Protein AF-E6Q5G8-F1 (afdb_monomer_lite)

pLDDT: mean 84.76, std 7.04, range [65.69, 94.0]

InterPro domains:
  IPR002104 Integrase, catalytic domain [PF00589] (1-56)
  IPR002104 Integrase, catalytic domain [PS51898] (1-65)
  IPR011010 DNA breaking-rejoining enzyme, catalytic core [SSF56349] (1-67)
  IPR013762 Integrase-like, catalytic domain superfamily [G3DSA:1.10.443.10] (1-69)
  IPR050090 Bacterial tyrosine recombinase XerC/XerD complex [PTHR30349] (1-68)

Secondary structure (DSSP, 8-state):
-HHHHHHHTPPP--HHHHHHHHHHHHHHTT--HHHHHHHTT-S-HHHHHHHHGGG-TTHHHHHHHHHHTT-

Organism: NCBI:txid410659

Structure (mmCIF, N/CA/C/O backbone):
data_AF-E6Q5G8-F1
#
_entry.id   AF-E6Q5G8-F1
#
loop_
_atom_site.group_PDB
_atom_site.id
_atom_site.type_symbol
_atom_site.label_atom_id
_atom_site.label_alt_id
_atom_site.label_comp_id
_atom_site.label_asym_id
_atom_site.label_entity_id
_atom_site.label_seq_id
_atom_site.pdbx_PDB_ins_code
_atom_site.Cartn_x
_atom_site.Cartn_y
_atom_site.Cartn_z
_atom_site.occupancy
_atom_site.B_iso_or_equiv
_atom_site.auth_seq_id
_atom_site.auth_comp_id
_atom_site.auth_asym_id
_atom_site.auth_atom_id
_atom_site.pdbx_PDB_model_num
ATOM 1 N N . MET A 1 1 ? 16.439 -7.029 -14.115 1.00 73.69 1 MET A N 1
ATOM 2 C CA . MET A 1 1 ? 15.323 -6.119 -14.459 1.00 73.69 1 MET A CA 1
ATOM 3 C C . MET A 1 1 ? 15.439 -5.538 -15.870 1.00 73.69 1 MET A C 1
ATOM 5 O O . MET A 1 1 ? 14.593 -5.874 -16.679 1.00 73.69 1 MET A O 1
ATOM 9 N N . LYS A 1 2 ? 16.506 -4.805 -16.240 1.00 77.19 2 LYS A N 1
ATOM 10 C CA . LYS A 1 2 ? 16.651 -4.151 -17.569 1.00 77.19 2 LYS A CA 1
ATOM 11 C C . LYS A 1 2 ? 16.291 -5.012 -18.802 1.00 77.19 2 LYS A C 1
ATOM 13 O O . LYS A 1 2 ? 15.651 -4.511 -19.716 1.00 77.19 2 LYS A O 1
ATOM 18 N N . ARG A 1 3 ? 16.667 -6.301 -18.828 1.00 85.62 3 ARG A N 1
ATOM 19 C CA . ARG A 1 3 ? 16.284 -7.240 -19.906 1.00 85.62 3 ARG A CA 1
ATOM 20 C C . ARG A 1 3 ? 14.773 -7.500 -19.966 1.00 85.62 3 ARG A C 1
ATOM 22 O O . ARG A 1 3 ? 14.186 -7.329 -21.023 1.00 85.62 3 ARG A O 1
ATOM 29 N N . ALA A 1 4 ? 14.160 -7.859 -18.836 1.00 84.62 4 ALA A N 1
ATOM 30 C CA . ALA A 1 4 ? 12.715 -8.094 -18.736 1.00 84.62 4 ALA A CA 1
ATOM 31 C C . ALA A 1 4 ? 11.914 -6.845 -19.122 1.00 84.62 4 ALA A C 1
ATOM 33 O O . ALA A 1 4 ? 10.908 -6.923 -19.809 1.00 84.62 4 ALA A O 1
ATOM 34 N N . MET A 1 5 ? 12.419 -5.677 -18.743 1.00 85.75 5 MET A N 1
ATOM 35 C CA . MET A 1 5 ? 11.799 -4.400 -19.062 1.00 85.75 5 MET A CA 1
ATOM 36 C C . MET A 1 5 ? 11.858 -4.041 -20.542 1.00 85.75 5 MET A C 1
ATOM 38 O O . MET A 1 5 ? 10.869 -3.583 -21.099 1.00 85.75 5 MET A O 1
ATOM 42 N N . ARG A 1 6 ? 13.009 -4.282 -21.184 1.00 86.81 6 ARG A N 1
ATOM 43 C CA . ARG A 1 6 ? 13.153 -4.116 -22.632 1.00 86.81 6 ARG A CA 1
ATOM 44 C C . ARG A 1 6 ? 12.220 -5.067 -23.383 1.00 86.81 6 ARG A C 1
ATOM 46 O O . ARG A 1 6 ? 11.629 -4.653 -24.367 1.00 86.81 6 ARG A O 1
ATOM 53 N N . ALA A 1 7 ? 12.075 -6.303 -22.903 1.00 91.38 7 ALA A N 1
ATOM 54 C CA . ALA A 1 7 ? 11.141 -7.270 -23.474 1.00 91.38 7 ALA A CA 1
ATOM 55 C C . ALA A 1 7 ? 9.670 -6.853 -23.285 1.00 91.38 7 ALA A C 1
ATOM 57 O O . ALA A 1 7 ? 8.867 -7.050 -24.185 1.00 91.38 7 ALA A O 1
ATOM 58 N N . ALA A 1 8 ? 9.331 -6.245 -22.145 1.00 88.38 8 ALA A N 1
ATOM 59 C CA . ALA A 1 8 ? 7.985 -5.756 -21.842 1.00 88.38 8 ALA A CA 1
ATOM 60 C C . ALA A 1 8 ? 7.665 -4.368 -22.437 1.00 88.38 8 ALA A C 1
ATOM 62 O O . ALA A 1 8 ? 6.539 -3.904 -22.302 1.00 88.38 8 ALA A O 1
ATOM 63 N N . GLY A 1 9 ? 8.634 -3.682 -23.057 1.00 92.56 9 GLY A N 1
ATOM 64 C CA . GLY A 1 9 ? 8.427 -2.357 -23.654 1.00 92.56 9 GLY A CA 1
ATOM 65 C C . GLY A 1 9 ? 8.157 -1.228 -22.650 1.00 92.56 9 GLY A C 1
ATOM 66 O O . GLY A 1 9 ? 7.602 -0.202 -23.031 1.00 92.56 9 GLY A O 1
ATOM 67 N N . VAL A 1 10 ? 8.534 -1.393 -21.378 1.00 87.81 10 VAL A N 1
ATOM 68 C CA . VAL A 1 10 ? 8.253 -0.411 -20.313 1.00 87.81 10 VAL A CA 1
ATOM 69 C C . VAL A 1 10 ? 9.459 0.497 -20.0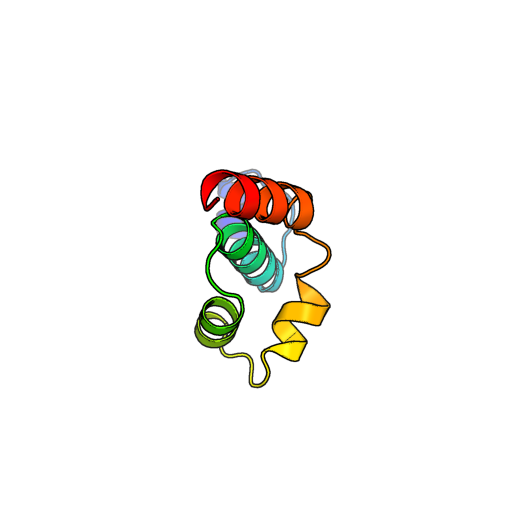08 1.00 87.81 10 VAL A C 1
ATOM 71 O O . VAL A 1 10 ? 10.608 0.064 -20.172 1.00 87.81 10 VAL A O 1
ATOM 74 N N . PRO A 1 11 ? 9.234 1.739 -19.523 1.00 88.00 11 PRO A N 1
ATOM 75 C CA . PRO A 1 11 ? 10.302 2.644 -19.090 1.00 88.00 11 PRO A CA 1
ATOM 76 C C . PRO A 1 11 ? 11.162 2.044 -17.980 1.00 88.00 11 PRO A C 1
ATOM 78 O O . PRO A 1 11 ? 10.716 1.149 -17.266 1.00 88.00 11 PRO A O 1
ATOM 81 N N . VAL A 1 12 ? 12.377 2.572 -17.787 1.00 86.75 12 VAL A N 1
ATOM 82 C CA . VAL A 1 12 ? 13.257 2.159 -16.682 1.00 86.75 12 VAL A CA 1
ATOM 83 C C . VAL A 1 12 ? 12.607 2.467 -15.325 1.00 86.75 12 VAL A C 1
ATOM 85 O O . VAL A 1 12 ? 12.329 3.611 -15.001 1.00 86.75 12 VAL A O 1
ATOM 88 N N . ILE A 1 13 ? 12.430 1.421 -14.527 1.00 87.94 13 ILE A N 1
ATOM 89 C CA . ILE A 1 13 ? 11.811 1.346 -13.217 1.00 87.94 13 ILE A CA 1
ATOM 90 C C . ILE A 1 13 ? 12.818 0.631 -12.329 1.00 87.94 13 ILE A C 1
ATOM 92 O O . ILE A 1 13 ? 13.507 -0.319 -12.729 1.00 87.94 13 ILE A O 1
ATOM 96 N N . ARG A 1 14 ? 12.970 1.160 -11.128 1.00 88.06 14 ARG A N 1
ATOM 97 C CA . ARG A 1 14 ? 13.879 0.661 -10.108 1.00 88.06 14 ARG A CA 1
ATOM 98 C C . ARG A 1 14 ? 13.207 -0.509 -9.395 1.00 88.06 14 ARG A C 1
ATOM 100 O O . ARG A 1 14 ? 11.990 -0.592 -9.302 1.00 88.06 14 ARG A O 1
ATOM 107 N N . PHE A 1 15 ? 14.005 -1.389 -8.799 1.00 84.00 15 PHE A N 1
ATOM 108 C CA . PHE A 1 15 ? 13.468 -2.536 -8.056 1.00 84.00 15 PHE A CA 1
ATOM 109 C C . PHE A 1 15 ? 12.522 -2.123 -6.916 1.00 84.00 15 PHE A C 1
ATOM 111 O O . PHE A 1 15 ? 11.541 -2.813 -6.657 1.00 84.00 15 PHE A O 1
ATOM 118 N N . HIS A 1 16 ? 12.788 -0.987 -6.259 1.00 86.81 16 HIS A N 1
ATOM 119 C CA . HIS A 1 16 ? 11.907 -0.471 -5.208 1.00 86.81 16 HIS A CA 1
ATOM 120 C C . HIS A 1 16 ? 10.537 -0.008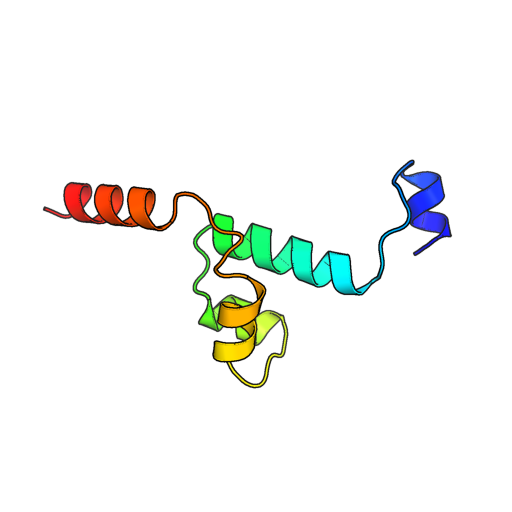 -5.738 1.00 86.81 16 HIS A C 1
ATOM 122 O O . HIS A 1 16 ? 9.578 -0.034 -4.976 1.00 86.81 16 HIS A O 1
ATOM 128 N N . ASP A 1 17 ? 10.412 0.327 -7.030 1.00 86.00 17 ASP A N 1
ATOM 129 C CA . ASP A 1 17 ? 9.135 0.766 -7.606 1.00 86.00 17 ASP A CA 1
ATOM 130 C C . ASP A 1 17 ? 8.134 -0.392 -7.602 1.00 86.00 17 ASP A C 1
ATOM 132 O O . ASP A 1 17 ? 6.950 -0.176 -7.390 1.00 86.00 17 ASP A O 1
ATOM 136 N N . LEU A 1 18 ? 8.608 -1.640 -7.709 1.00 87.81 18 LEU A N 1
ATOM 137 C CA . LEU A 1 18 ? 7.753 -2.819 -7.558 1.00 87.81 18 LEU A CA 1
ATOM 138 C C . LEU A 1 18 ? 7.156 -2.925 -6.153 1.00 87.81 18 LEU A C 1
ATOM 140 O O . LEU A 1 18 ? 6.002 -3.320 -6.012 1.00 87.81 18 LEU A O 1
ATOM 144 N N . ARG A 1 19 ? 7.928 -2.572 -5.114 1.00 88.88 19 ARG A N 1
ATOM 145 C CA . ARG A 1 19 ? 7.416 -2.543 -3.736 1.00 88.88 19 ARG A CA 1
ATOM 146 C C . ARG A 1 19 ? 6.365 -1.450 -3.580 1.00 88.88 19 ARG A C 1
ATOM 148 O O . ARG A 1 19 ? 5.350 -1.704 -2.941 1.00 88.88 19 ARG A O 1
ATOM 155 N N . HIS A 1 20 ? 6.577 -0.296 -4.216 1.00 88.44 20 HIS A N 1
ATOM 156 C CA . HIS A 1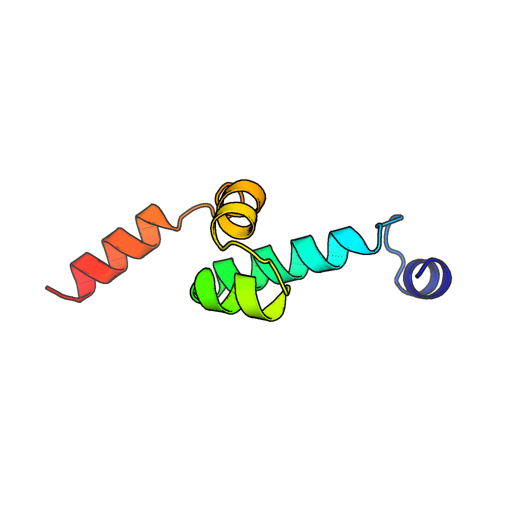 20 ? 5.569 0.760 -4.272 1.00 88.44 20 HIS A CA 1
ATOM 157 C C . HIS A 1 20 ? 4.292 0.288 -4.969 1.00 88.44 20 HIS A C 1
ATOM 159 O O . HIS A 1 20 ? 3.219 0.372 -4.381 1.00 88.44 20 HIS A O 1
ATOM 165 N N . THR A 1 21 ? 4.399 -0.288 -6.168 1.00 89.25 21 THR A N 1
ATOM 166 C CA . THR A 1 21 ? 3.243 -0.813 -6.905 1.00 89.25 21 THR A CA 1
ATOM 167 C C . THR A 1 21 ? 2.487 -1.867 -6.098 1.00 89.25 21 THR A C 1
ATOM 169 O O . THR A 1 21 ? 1.265 -1.796 -6.004 1.00 89.25 21 THR A O 1
ATOM 172 N N . PHE A 1 22 ? 3.193 -2.812 -5.472 1.00 92.19 22 PHE A N 1
ATOM 173 C CA . PHE A 1 22 ? 2.572 -3.824 -4.618 1.00 92.19 22 PHE A CA 1
ATOM 174 C C . PHE A 1 22 ? 1.799 -3.198 -3.452 1.00 92.19 22 PHE A C 1
ATOM 176 O O . PHE A 1 22 ? 0.638 -3.540 -3.237 1.00 92.19 22 PHE A O 1
ATOM 183 N N . ALA A 1 23 ? 2.424 -2.273 -2.718 1.00 90.50 23 ALA A N 1
ATOM 184 C CA . ALA A 1 23 ? 1.804 -1.646 -1.559 1.00 90.50 23 ALA A CA 1
ATOM 185 C C . ALA A 1 23 ? 0.541 -0.869 -1.945 1.00 90.50 23 ALA A C 1
ATOM 187 O O . ALA A 1 23 ? -0.503 -1.055 -1.325 1.00 90.50 23 ALA A O 1
ATOM 188 N N . THR A 1 24 ? 0.616 -0.054 -3.001 1.00 87.62 24 THR A N 1
ATOM 189 C CA . THR A 1 24 ? -0.523 0.733 -3.484 1.00 87.62 24 THR A CA 1
ATOM 190 C C . THR A 1 24 ? -1.671 -0.165 -3.940 1.00 87.62 24 THR A C 1
ATOM 192 O O . THR A 1 24 ? -2.813 0.084 -3.563 1.00 87.62 24 THR A O 1
ATOM 195 N N . LEU A 1 25 ? -1.393 -1.239 -4.688 1.00 89.44 25 LEU A N 1
ATOM 196 C CA . LEU A 1 25 ? -2.429 -2.175 -5.141 1.00 89.44 25 LEU A CA 1
ATOM 197 C C . LEU A 1 25 ? -3.083 -2.931 -3.978 1.00 89.44 25 LEU A C 1
ATOM 199 O O . LEU A 1 25 ? -4.305 -3.056 -3.946 1.00 89.44 25 LEU A O 1
ATOM 203 N N . ALA A 1 26 ? -2.296 -3.414 -3.014 1.00 90.00 26 ALA A N 1
ATOM 204 C CA . ALA A 1 26 ? -2.826 -4.130 -1.856 1.00 90.00 26 ALA A CA 1
ATOM 205 C C . ALA A 1 26 ? -3.730 -3.227 -1.003 1.00 90.00 26 ALA A C 1
ATOM 207 O O . ALA A 1 26 ? -4.816 -3.629 -0.590 1.00 90.00 26 ALA A O 1
ATOM 208 N N . LEU A 1 27 ? -3.306 -1.984 -0.780 1.00 86.19 27 LEU A N 1
ATOM 209 C CA . LEU A 1 27 ? -4.083 -1.011 -0.020 1.00 86.19 27 LEU A CA 1
ATOM 210 C C . LEU A 1 27 ? -5.347 -0.568 -0.777 1.00 86.19 27 LEU A C 1
ATOM 212 O O . LEU A 1 27 ? -6.406 -0.458 -0.163 1.00 86.19 27 LEU A O 1
ATOM 216 N N . ALA A 1 28 ? -5.282 -0.404 -2.103 1.00 84.00 28 ALA A N 1
ATOM 217 C CA . ALA A 1 28 ? -6.460 -0.144 -2.938 1.00 84.00 28 ALA A CA 1
ATOM 218 C C . ALA A 1 28 ? -7.467 -1.309 -2.903 1.00 84.00 28 ALA A C 1
ATOM 220 O O . ALA A 1 28 ? -8.675 -1.090 -2.903 1.00 84.00 28 ALA A O 1
ATOM 221 N N . ALA A 1 29 ? -6.981 -2.547 -2.779 1.00 87.38 29 ALA A N 1
ATOM 222 C CA . ALA A 1 29 ? -7.801 -3.735 -2.544 1.00 87.38 29 ALA A CA 1
ATOM 223 C C . ALA A 1 29 ? -8.318 -3.855 -1.091 1.00 87.38 29 ALA A C 1
ATOM 225 O O . ALA A 1 29 ? -8.798 -4.917 -0.696 1.00 87.38 29 ALA A O 1
ATOM 226 N N . LYS A 1 30 ? -8.220 -2.785 -0.287 1.00 84.75 30 LYS A N 1
ATOM 227 C CA . LYS A 1 30 ? -8.655 -2.705 1.117 1.00 84.75 30 LYS A CA 1
ATOM 228 C C . LYS A 1 30 ? -7.953 -3.705 2.051 1.00 84.75 30 LYS A C 1
ATOM 230 O O . LYS A 1 30 ? -8.464 -4.007 3.130 1.00 84.75 30 LYS A O 1
ATOM 235 N N . VAL A 1 31 ? -6.764 -4.200 1.687 1.00 88.56 31 VAL A N 1
ATOM 236 C CA . VAL A 1 31 ? -5.956 -5.037 2.589 1.00 88.56 31 VAL A CA 1
ATOM 237 C C . VAL A 1 31 ? -5.496 -4.185 3.779 1.00 88.56 31 VAL A C 1
ATOM 239 O O . VAL A 1 31 ? -4.978 -3.084 3.572 1.00 88.56 31 VAL A O 1
ATOM 242 N N . PRO A 1 32 ? -5.625 -4.668 5.031 1.00 89.06 32 PRO A N 1
ATOM 243 C CA . PRO A 1 32 ? -5.210 -3.901 6.197 1.00 89.06 32 PRO A CA 1
ATOM 244 C C . PRO A 1 32 ? -3.738 -3.489 6.127 1.00 89.06 32 PRO A C 1
ATOM 246 O O . PRO A 1 32 ? -2.852 -4.315 5.898 1.00 89.06 32 PRO A O 1
ATOM 249 N N . VAL A 1 33 ? -3.455 -2.216 6.411 1.00 88.62 33 VAL A N 1
ATOM 250 C CA . VAL A 1 33 ? -2.096 -1.652 6.312 1.00 88.62 33 VAL A CA 1
ATOM 251 C C . VAL A 1 33 ? -1.065 -2.389 7.172 1.00 88.62 33 VAL A C 1
ATOM 253 O O . VAL A 1 33 ? 0.099 -2.496 6.792 1.00 88.62 33 VAL A O 1
ATOM 256 N N . LYS A 1 34 ? -1.491 -2.964 8.303 1.00 91.06 34 LYS A N 1
ATOM 257 C CA . LYS A 1 34 ? -0.657 -3.823 9.153 1.00 91.06 34 LYS A CA 1
ATOM 258 C C . LYS A 1 34 ? -0.169 -5.067 8.405 1.00 91.06 34 LYS A C 1
ATOM 260 O O . LYS A 1 34 ? 1.018 -5.370 8.468 1.00 91.06 34 LYS A O 1
ATOM 265 N N . VAL A 1 35 ? -1.058 -5.727 7.662 1.00 93.31 35 VAL A N 1
ATOM 266 C CA . VAL A 1 35 ? -0.747 -6.924 6.866 1.00 93.31 35 VAL A CA 1
ATOM 267 C C . VAL A 1 35 ? 0.189 -6.562 5.716 1.00 93.31 35 VAL A C 1
ATOM 269 O O . VAL A 1 35 ? 1.216 -7.210 5.529 1.00 93.31 35 VAL A O 1
ATOM 272 N N . VAL A 1 36 ? -0.096 -5.472 4.994 1.00 91.56 36 VAL A N 1
ATOM 273 C CA . VAL A 1 36 ? 0.789 -4.975 3.924 1.00 91.56 36 VAL A CA 1
ATOM 274 C C . VAL A 1 36 ? 2.183 -4.650 4.474 1.00 91.56 36 VAL A C 1
ATOM 276 O O . VAL A 1 36 ? 3.195 -5.016 3.878 1.00 91.56 36 VAL A O 1
ATOM 279 N N . SER A 1 37 ? 2.253 -4.019 5.648 1.00 92.56 37 SER A N 1
ATOM 280 C CA . SER A 1 37 ? 3.509 -3.709 6.337 1.00 92.56 37 SER A CA 1
ATOM 281 C C . SER A 1 37 ? 4.324 -4.961 6.678 1.00 92.56 37 SER A C 1
ATOM 283 O O . SER A 1 37 ? 5.548 -4.940 6.557 1.00 92.56 37 SER A O 1
ATOM 285 N N . GLU A 1 38 ? 3.667 -6.040 7.104 1.00 94.00 38 GLU A N 1
ATOM 286 C CA . GLU A 1 38 ? 4.309 -7.325 7.409 1.00 94.00 38 GLU A CA 1
ATOM 287 C C . GLU A 1 38 ? 4.811 -8.023 6.145 1.00 94.00 38 GLU A C 1
ATOM 289 O O . GLU A 1 38 ? 5.963 -8.452 6.110 1.00 94.00 38 GLU A O 1
ATOM 294 N N . MET A 1 39 ? 4.005 -8.047 5.079 1.00 93.56 39 MET A N 1
ATOM 295 C CA . MET A 1 39 ? 4.400 -8.592 3.772 1.00 93.56 39 MET A CA 1
ATOM 296 C C . MET A 1 39 ? 5.624 -7.874 3.187 1.00 93.56 39 MET A C 1
ATOM 298 O O . MET A 1 39 ? 6.473 -8.496 2.550 1.00 93.56 39 MET A O 1
ATOM 302 N N . LEU A 1 40 ? 5.744 -6.566 3.426 1.00 91.62 40 LEU A N 1
ATOM 303 C CA . LEU A 1 40 ? 6.893 -5.758 3.007 1.00 91.62 40 LEU A CA 1
ATOM 304 C C . LEU A 1 40 ? 8.110 -5.877 3.941 1.00 91.62 40 LEU A C 1
ATOM 306 O O . LEU A 1 40 ? 9.191 -5.383 3.601 1.00 91.62 40 LEU A O 1
ATOM 310 N N . GLY A 1 41 ? 7.954 -6.511 5.107 1.00 92.56 41 GLY A N 1
ATOM 311 C CA . GLY A 1 41 ? 9.003 -6.641 6.120 1.00 92.56 41 GLY A CA 1
ATOM 312 C C . GLY A 1 41 ? 9.350 -5.322 6.817 1.00 92.56 41 GLY A C 1
ATOM 313 O O . GLY A 1 41 ? 10.481 -5.133 7.271 1.00 92.56 41 GLY A O 1
ATOM 314 N N . HIS A 1 42 ? 8.415 -4.373 6.876 1.00 92.62 42 HIS A N 1
ATOM 315 C CA . HIS A 1 42 ? 8.638 -3.096 7.543 1.00 92.62 42 HIS A CA 1
ATOM 316 C C . HIS A 1 42 ? 8.577 -3.267 9.064 1.00 92.62 42 HIS A C 1
ATOM 318 O O . HIS A 1 42 ? 7.585 -3.739 9.615 1.00 92.62 42 HIS A O 1
ATOM 324 N N . LYS A 1 43 ? 9.625 -2.805 9.759 1.00 88.00 43 LYS A N 1
ATOM 325 C C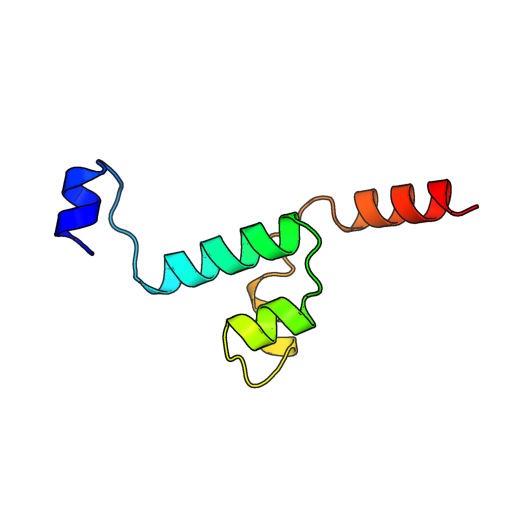A . LYS A 1 43 ? 9.715 -2.843 11.232 1.00 88.00 43 LYS A CA 1
ATOM 326 C C . LYS A 1 43 ? 8.622 -2.036 11.937 1.00 88.00 43 LYS A C 1
ATOM 328 O O . LYS A 1 43 ? 8.354 -2.265 13.110 1.00 88.00 43 LYS A O 1
ATOM 333 N N . SER A 1 44 ? 8.026 -1.070 11.244 1.00 88.62 44 SER A N 1
ATOM 334 C CA . SER A 1 44 ? 6.959 -0.232 11.771 1.00 88.62 44 SER A CA 1
ATOM 335 C C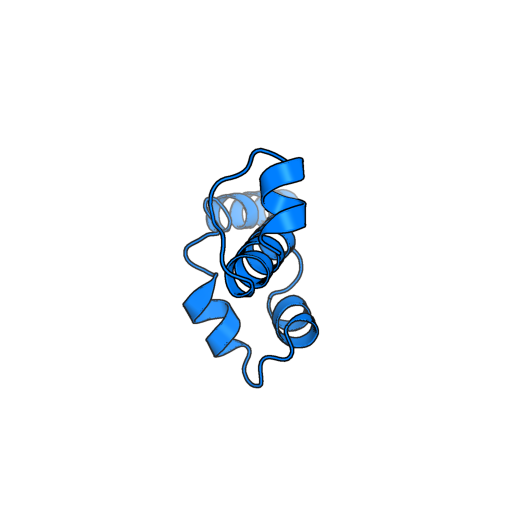 . SER A 1 44 ? 5.897 -0.007 10.709 1.00 88.62 44 SER A C 1
ATOM 337 O O . SER A 1 44 ? 6.213 0.339 9.572 1.00 88.62 44 SER A O 1
ATOM 339 N N . VAL A 1 45 ? 4.634 -0.130 11.116 1.00 88.44 45 VAL A N 1
ATOM 340 C CA . VAL A 1 45 ? 3.466 0.201 10.285 1.00 88.44 45 VAL A CA 1
ATOM 341 C C . VAL A 1 45 ? 3.470 1.677 9.904 1.00 88.44 45 VAL A C 1
ATOM 343 O O . VAL A 1 45 ? 3.031 2.022 8.812 1.00 88.44 45 VAL A O 1
ATOM 346 N N . LYS A 1 46 ? 4.041 2.538 10.758 1.00 86.88 46 LYS A N 1
ATOM 347 C CA . LYS A 1 46 ? 4.191 3.967 10.480 1.00 86.88 46 LYS A CA 1
ATOM 348 C C . LYS A 1 46 ? 4.944 4.205 9.170 1.00 86.88 46 LYS A C 1
ATOM 350 O O . LYS A 1 46 ? 4.503 5.016 8.377 1.00 86.88 46 LYS A O 1
ATOM 355 N N . LEU A 1 47 ? 6.003 3.436 8.893 1.00 85.94 47 LEU A N 1
ATOM 356 C CA . LEU A 1 47 ? 6.741 3.546 7.630 1.00 85.94 47 LEU A CA 1
ATOM 357 C C . LEU A 1 47 ? 5.836 3.265 6.423 1.00 85.94 47 LEU A C 1
ATOM 359 O O . LEU A 1 47 ? 5.901 3.957 5.418 1.00 85.94 47 LEU A O 1
ATOM 363 N N . THR A 1 48 ? 4.983 2.249 6.525 1.00 85.12 48 THR A N 1
ATOM 364 C CA . THR A 1 48 ? 4.030 1.881 5.469 1.00 85.12 48 THR A CA 1
ATOM 365 C C . THR A 1 48 ? 2.964 2.963 5.289 1.00 85.12 48 THR A C 1
ATOM 367 O O . THR A 1 48 ? 2.646 3.329 4.163 1.00 85.12 48 THR A O 1
ATOM 370 N N . LEU A 1 49 ? 2.439 3.513 6.383 1.00 84.44 49 LEU A N 1
ATOM 371 C CA . LEU A 1 49 ? 1.465 4.603 6.333 1.00 84.44 49 LEU A CA 1
ATOM 372 C C . LEU A 1 49 ? 2.072 5.878 5.743 1.00 84.44 49 LEU A C 1
ATOM 374 O O . LEU A 1 49 ? 1.531 6.403 4.777 1.00 84.44 49 LEU A O 1
ATOM 378 N N . ASP A 1 50 ? 3.217 6.324 6.257 1.00 85.62 50 ASP A N 1
ATOM 379 C CA . ASP A 1 50 ? 3.888 7.550 5.815 1.00 85.62 50 ASP A CA 1
ATOM 380 C C . ASP A 1 50 ? 4.214 7.504 4.310 1.00 85.62 50 ASP A C 1
ATOM 382 O O . ASP A 1 50 ? 4.122 8.518 3.621 1.00 85.62 50 ASP A O 1
ATOM 386 N N . VAL A 1 51 ? 4.559 6.322 3.783 1.00 82.00 51 VAL A N 1
ATOM 387 C CA . VAL A 1 51 ? 4.972 6.143 2.382 1.00 82.00 51 VAL A CA 1
ATOM 388 C C . VAL A 1 51 ? 3.799 5.894 1.427 1.00 82.00 51 VAL A C 1
ATOM 390 O O . VAL A 1 51 ? 3.925 6.214 0.250 1.00 82.00 51 VAL A O 1
ATOM 393 N N . TYR A 1 52 ? 2.676 5.320 1.877 1.00 81.81 52 TYR A N 1
ATOM 394 C CA . TYR A 1 52 ? 1.608 4.881 0.960 1.00 81.81 52 TYR A CA 1
ATOM 395 C C . TYR A 1 52 ? 0.231 5.494 1.215 1.00 81.81 52 TYR A C 1
ATOM 397 O O . TYR A 1 52 ? -0.598 5.471 0.306 1.00 81.81 52 TYR A O 1
ATOM 405 N N . ALA A 1 53 ? -0.035 6.073 2.390 1.00 73.88 53 ALA A N 1
ATOM 406 C CA . ALA A 1 53 ? -1.365 6.593 2.732 1.00 73.88 53 ALA A CA 1
ATOM 407 C C . ALA A 1 53 ? -1.851 7.680 1.758 1.00 73.88 53 ALA A C 1
ATOM 409 O O . ALA A 1 53 ? -3.032 7.746 1.437 1.00 73.88 53 ALA A O 1
ATOM 410 N N . HIS A 1 54 ? -0.933 8.493 1.231 1.00 76.00 54 HIS A N 1
ATOM 411 C CA . HIS A 1 54 ? -1.248 9.548 0.265 1.00 76.00 54 HIS A CA 1
ATOM 412 C C . HIS A 1 54 ? -1.635 9.024 -1.132 1.00 76.00 54 HIS A C 1
ATOM 414 O O . HIS A 1 54 ? -2.170 9.774 -1.942 1.00 76.00 54 HIS A O 1
ATOM 420 N N . SER A 1 55 ? -1.346 7.754 -1.435 1.00 69.56 55 SER A N 1
ATOM 421 C CA . SER A 1 55 ? -1.619 7.131 -2.739 1.00 69.56 55 SER A CA 1
ATOM 422 C C . SER A 1 55 ? -2.982 6.435 -2.795 1.00 69.56 55 SER A C 1
ATOM 424 O O . SER A 1 55 ? -3.249 5.697 -3.740 1.00 69.56 55 SER A O 1
ATOM 426 N N . LEU A 1 56 ? -3.830 6.646 -1.784 1.00 69.12 56 LEU A N 1
ATOM 427 C CA . LEU A 1 56 ? -5.129 5.993 -1.629 1.00 69.12 56 LEU A CA 1
ATOM 428 C C . LEU A 1 56 ? -6.271 7.012 -1.752 1.00 69.12 56 LEU A C 1
ATOM 430 O O . LEU A 1 56 ? -6.919 7.344 -0.755 1.00 69.12 56 LEU A O 1
ATOM 434 N N . PRO A 1 57 ? -6.514 7.548 -2.963 1.00 65.69 57 PRO A N 1
ATOM 435 C CA . PRO A 1 57 ? -7.669 8.401 -3.200 1.00 65.69 57 PRO A CA 1
ATOM 436 C C . PRO A 1 57 ? -8.960 7.616 -2.925 1.00 65.69 57 PRO A C 1
ATOM 438 O O . PRO A 1 57 ? -9.047 6.423 -3.213 1.00 65.69 57 PRO A O 1
ATOM 441 N N . GLY A 1 58 ? -9.947 8.278 -2.325 1.00 67.88 58 GLY A N 1
A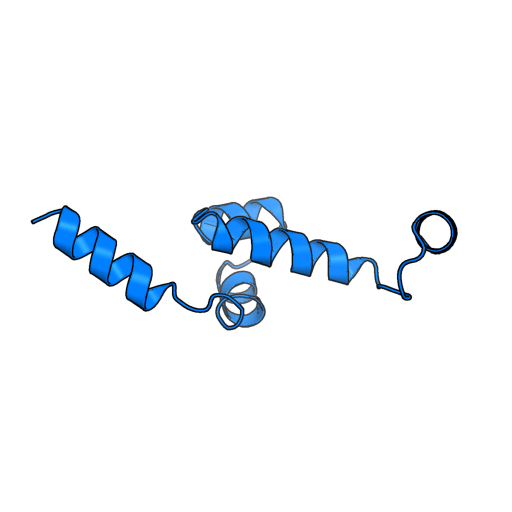TOM 442 C CA . GLY A 1 58 ? -11.267 7.702 -2.062 1.00 67.88 58 GLY A CA 1
ATOM 443 C C . GLY A 1 58 ? -11.364 6.700 -0.911 1.00 67.88 58 GLY A C 1
ATOM 444 O O . GLY A 1 58 ? -12.434 6.141 -0.684 1.00 67.88 58 GLY A O 1
ATOM 445 N N . MET A 1 59 ? -10.302 6.494 -0.118 1.00 68.50 59 MET A N 1
ATOM 446 C CA . MET A 1 59 ? -10.408 5.685 1.108 1.00 68.50 59 MET A CA 1
ATOM 447 C C . MET A 1 59 ? -11.407 6.261 2.116 1.00 68.50 59 MET A C 1
ATOM 449 O O . MET A 1 59 ? -12.106 5.496 2.773 1.00 68.50 59 MET A O 1
ATOM 453 N N . HIS A 1 60 ? -11.481 7.591 2.232 1.00 68.38 60 HIS A N 1
ATOM 454 C CA . HIS A 1 60 ? -12.449 8.252 3.109 1.00 68.38 60 HIS A CA 1
ATOM 455 C C . HIS A 1 60 ? -13.879 8.059 2.596 1.00 68.38 60 HIS A C 1
ATOM 457 O O . HIS A 1 60 ? -14.735 7.631 3.359 1.00 68.38 60 HIS A O 1
ATOM 463 N N . GLU A 1 61 ? -14.117 8.289 1.303 1.00 76.88 61 GLU A N 1
ATOM 464 C CA . GLU A 1 61 ? -15.423 8.082 0.659 1.00 76.88 61 GLU A CA 1
ATOM 465 C C . GLU A 1 61 ? -15.887 6.624 0.801 1.00 76.88 61 GLU A C 1
ATOM 467 O O . GLU A 1 61 ? -16.973 6.364 1.308 1.00 76.88 61 GLU A O 1
ATOM 472 N N . SER A 1 62 ? -15.007 5.663 0.504 1.00 73.75 62 SER A N 1
ATOM 473 C CA . SER A 1 62 ? -15.281 4.229 0.679 1.00 73.75 62 SER A CA 1
ATOM 474 C C . SER A 1 62 ? -15.575 3.832 2.130 1.00 73.75 62 SER A C 1
ATOM 476 O O . SER A 1 62 ? -16.274 2.847 2.366 1.00 73.75 62 SER A O 1
ATOM 478 N N . ALA A 1 63 ? -14.981 4.524 3.108 1.00 75.81 63 ALA A N 1
ATOM 479 C CA . ALA A 1 63 ? -15.224 4.265 4.524 1.00 75.81 63 ALA A CA 1
ATOM 480 C C . ALA A 1 63 ? -16.582 4.820 4.969 1.00 75.81 63 ALA A C 1
ATOM 482 O O . ALA A 1 63 ? -17.264 4.169 5.757 1.00 75.81 63 ALA A O 1
ATOM 483 N N . VAL A 1 64 ? -16.979 5.981 4.442 1.00 83.62 64 VAL A N 1
ATOM 484 C CA . VAL A 1 64 ? -18.307 6.564 4.670 1.00 83.62 64 VAL A CA 1
ATOM 485 C C . VAL A 1 64 ? -19.389 5.661 4.078 1.00 83.62 64 VAL A C 1
ATOM 487 O O . VAL A 1 64 ? -20.288 5.268 4.810 1.00 83.62 64 VAL A O 1
ATOM 490 N N . GLU A 1 65 ? -19.251 5.226 2.823 1.00 85.44 65 GLU A N 1
ATOM 491 C CA . GLU A 1 65 ? -20.199 4.292 2.188 1.00 85.44 65 GLU A CA 1
ATOM 492 C C . GLU A 1 65 ? -20.335 2.974 2.967 1.00 85.44 65 GLU A C 1
ATOM 494 O O . GLU A 1 65 ? -21.433 2.454 3.155 1.00 85.44 65 GLU A O 1
ATOM 499 N N . ALA A 1 66 ? -19.216 2.422 3.451 1.00 82.81 66 ALA A N 1
ATOM 500 C CA . ALA A 1 66 ? -19.235 1.199 4.249 1.00 82.81 66 ALA A CA 1
ATOM 501 C C . ALA A 1 66 ? -19.927 1.392 5.608 1.00 82.81 66 ALA A C 1
ATOM 503 O O . ALA A 1 66 ? -20.544 0.454 6.110 1.00 82.81 66 ALA A O 1
ATOM 504 N N . LEU A 1 67 ? -19.811 2.583 6.201 1.00 87.25 67 LEU A N 1
ATOM 505 C CA . LEU A 1 67 ? -20.488 2.931 7.445 1.00 87.25 67 LEU A CA 1
ATOM 506 C C . LEU A 1 67 ? -21.992 3.107 7.217 1.00 87.25 67 LEU A C 1
ATOM 508 O O . LEU A 1 67 ? -22.776 2.566 7.987 1.00 87.25 67 LEU A O 1
ATOM 512 N N . GLU A 1 68 ? -22.387 3.803 6.149 1.00 87.75 68 GLU A N 1
ATOM 513 C CA . GLU A 1 68 ? -23.791 3.960 5.751 1.00 87.75 68 GLU A CA 1
ATOM 514 C C . GLU A 1 68 ? -24.460 2.612 5.480 1.00 87.75 68 GLU A C 1
ATOM 516 O O . GLU A 1 68 ? -25.578 2.396 5.921 1.00 87.75 68 GLU A O 1
ATOM 521 N N . ALA A 1 69 ? -23.770 1.675 4.825 1.00 85.19 69 ALA A N 1
ATOM 522 C CA . ALA A 1 69 ? -24.296 0.333 4.576 1.00 85.19 69 ALA A CA 1
ATOM 523 C C . ALA A 1 69 ? -24.404 -0.549 5.838 1.00 85.19 69 ALA A C 1
ATOM 525 O O . ALA A 1 69 ? -25.031 -1.609 5.789 1.00 85.19 69 ALA A O 1
ATOM 526 N N . ALA A 1 70 ? -23.745 -0.169 6.937 1.00 84.38 70 ALA A N 1
ATOM 527 C CA . ALA A 1 70 ? -23.748 -0.917 8.193 1.00 84.38 70 ALA A CA 1
ATOM 528 C C . ALA A 1 70 ? -24.851 -0.472 9.171 1.00 84.38 70 ALA A C 1
ATOM 530 O O . ALA A 1 70 ? -25.070 -1.163 10.172 1.00 84.38 70 ALA A O 1
ATOM 531 N N . PHE A 1 71 ? -25.520 0.651 8.895 1.00 72.38 71 PHE A N 1
ATOM 532 C CA . PHE A 1 71 ? -26.642 1.192 9.667 1.00 72.38 71 PHE A CA 1
ATOM 533 C C . PHE A 1 71 ? -27.949 1.127 8.871 1.00 72.38 71 PHE A C 1
ATOM 535 O O . PHE A 1 71 ? -29.011 1.116 9.535 1.00 72.38 71 PHE A O 1
#

Foldseek 3Di:
DVVVCVVVVHPDDDPVVVLVVQLQVCVLVVNDLVVNCVVSVHPDSVVSCVSHVVSHPCPVVVVVVVVVVVD

Radius of gyration: 15.45 Å; chains: 1; bounding box: 43×18×35 Å

Sequence (71 aa):
MKRAMRAAGVPVIRFHDLRHTFATLALAAKVPVKVVSEMLGHKSVKLTLDVYAHSLPGMHESAVEALEAAF